Protein AF-A0AAE4SD15-F1 (afdb_monomer_lite)

Foldseek 3Di:
DFWLADADPDHDDDVVQLDWRTWTDDDPDIDTDAQLVVLVCCLQPPDLVAAAAAEAEDQAPLQDDPQPVVQCPCVLVVSNVCSPPRDVVQSCDFRDDDPVGRDGPGGRRHSVNSVCVNRVRNHVDYHYNHPCPDDPPPVVPPDD

Radius of gyration: 15.42 Å; chains: 1; bounding box: 34×35×40 Å

Sequence (144 aa):
MGWIKNPPNRLEDDRPNTKLNLLFNRGNIYVMDNHLAAAYVWLQKLDASKDYNYFHIDQHYDLGGPFPKDLLGNYPKLISDNQKMDLDSFIDLKFEGNPLHRCQLFQWDNYISLVYQVFPQWFKRRIFSCHGYRDRHLASYAYP

Organism: NCBI:txid3028297

Secondary structure (DSSP, 8-state):
-EEEEPPPSSPPP-TTS-----EEEETTEEEESSTHHHHHHHHHHS-TTS---EEEEESS--------GGGGTTHHHHHHHTTT--HHHHHT-B-SS-GGG--BSS-TTTHHHHHHHH-GGGGSSEEEEE---S-TTTTTTS--

Structure (mmCIF, N/CA/C/O backbone):
data_AF-A0AAE4SD15-F1
#
_entry.id   AF-A0AAE4SD15-F1
#
loop_
_atom_site.group_PDB
_atom_site.id
_atom_site.type_symbol
_atom_site.label_atom_id
_atom_site.label_alt_id
_atom_site.label_comp_id
_atom_site.label_asym_id
_atom_site.label_entity_id
_atom_site.label_seq_id
_atom_site.pdbx_PDB_ins_code
_atom_site.Cartn_x
_atom_site.Cartn_y
_atom_site.Cartn_z
_atom_site.occupancy
_atom_site.B_iso_or_equiv
_atom_site.auth_seq_id
_atom_site.auth_comp_id
_atom_site.auth_asym_id
_atom_site.auth_atom_id
_atom_site.pdbx_PDB_model_num
ATOM 1 N N . MET A 1 1 ? -12.240 -14.373 -9.496 1.00 80.06 1 MET A N 1
ATOM 2 C CA . MET A 1 1 ? -10.935 -14.993 -9.179 1.00 80.06 1 MET A CA 1
ATOM 3 C C . MET A 1 1 ? -10.106 -14.920 -10.436 1.00 80.06 1 MET A C 1
ATOM 5 O O . MET A 1 1 ? -10.648 -15.236 -11.489 1.00 80.06 1 MET A O 1
ATOM 9 N N . GLY A 1 2 ? -8.861 -14.470 -10.348 1.00 93.25 2 GLY A N 1
ATOM 10 C CA . GLY A 1 2 ? -8.023 -14.350 -11.532 1.00 93.25 2 GLY A CA 1
ATOM 11 C C . GLY A 1 2 ? -6.799 -13.477 -11.320 1.00 93.25 2 GLY A C 1
ATOM 12 O O . GLY A 1 2 ? -6.584 -12.913 -10.244 1.00 93.25 2 GLY A O 1
ATOM 13 N N . TRP A 1 3 ? -6.010 -13.388 -12.381 1.00 95.50 3 TRP A N 1
ATOM 14 C CA . TRP A 1 3 ? -4.864 -12.502 -12.466 1.00 95.50 3 TRP A CA 1
ATOM 15 C C . TRP A 1 3 ? -5.328 -11.050 -12.545 1.00 95.50 3 TRP A C 1
ATOM 17 O O . TRP A 1 3 ? -6.134 -10.697 -13.403 1.00 95.50 3 TRP A O 1
ATOM 27 N N . ILE A 1 4 ? -4.811 -10.227 -11.638 1.00 95.25 4 ILE A N 1
ATOM 28 C CA . ILE A 1 4 ? -4.829 -8.767 -11.758 1.00 95.25 4 ILE A CA 1
ATOM 29 C C . ILE A 1 4 ? -3.626 -8.344 -12.610 1.00 95.25 4 ILE A C 1
ATOM 31 O O . ILE A 1 4 ? -3.772 -7.533 -13.516 1.00 95.25 4 ILE A O 1
ATOM 35 N N . LYS A 1 5 ? -2.465 -8.973 -12.381 1.00 95.25 5 LYS A N 1
ATOM 36 C CA . LYS A 1 5 ? -1.299 -8.926 -13.265 1.00 95.25 5 LYS A CA 1
ATOM 37 C C . LYS A 1 5 ? -0.833 -10.343 -13.559 1.00 95.25 5 LYS A C 1
ATOM 39 O O . LYS A 1 5 ? -0.497 -11.086 -12.636 1.00 95.25 5 LYS A O 1
ATOM 44 N N . ASN A 1 6 ? -0.875 -10.720 -14.835 1.00 94.94 6 ASN A N 1
ATOM 45 C CA . ASN A 1 6 ? -0.407 -12.029 -15.282 1.00 94.94 6 ASN A CA 1
ATOM 46 C C . ASN A 1 6 ? 1.118 -12.098 -15.154 1.00 94.94 6 ASN A C 1
ATOM 48 O O . ASN A 1 6 ? 1.782 -11.122 -15.509 1.00 94.94 6 ASN A O 1
ATOM 52 N N . PRO A 1 7 ? 1.674 -13.232 -14.698 1.00 93.00 7 PRO A N 1
ATOM 53 C CA . PRO A 1 7 ? 3.111 -13.395 -14.643 1.00 93.00 7 PRO A CA 1
ATOM 54 C C . PRO A 1 7 ? 3.685 -13.383 -16.069 1.00 93.00 7 PRO A C 1
ATOM 56 O O . PRO A 1 7 ? 3.074 -13.949 -16.983 1.00 93.00 7 PRO A O 1
ATOM 59 N N . PRO A 1 8 ? 4.861 -12.776 -16.281 1.00 89.75 8 PRO A N 1
ATOM 60 C CA . PRO A 1 8 ? 5.580 -12.908 -17.540 1.00 89.75 8 PRO A CA 1
ATOM 61 C C . PRO A 1 8 ? 6.048 -14.358 -17.751 1.00 89.75 8 PRO A C 1
ATOM 63 O O . PRO A 1 8 ? 6.151 -15.142 -16.807 1.00 89.75 8 PRO A O 1
ATOM 66 N N . ASN A 1 9 ? 6.419 -14.705 -18.989 1.00 88.06 9 ASN A N 1
ATOM 67 C CA . ASN A 1 9 ? 6.992 -16.024 -19.317 1.00 88.06 9 ASN A CA 1
ATOM 68 C C . ASN A 1 9 ? 8.268 -16.344 -18.514 1.00 88.06 9 ASN A C 1
ATOM 70 O O . ASN A 1 9 ? 8.629 -17.506 -18.337 1.00 88.06 9 ASN A O 1
ATOM 74 N N . ARG A 1 10 ? 8.962 -15.306 -18.043 1.00 85.62 10 ARG A N 1
ATOM 75 C CA . ARG A 1 10 ? 10.097 -15.380 -17.129 1.00 85.62 10 ARG A CA 1
ATOM 76 C C . ARG A 1 10 ? 10.003 -14.195 -16.181 1.00 85.62 10 ARG A C 1
ATOM 78 O O . ARG A 1 10 ? 9.878 -13.073 -16.661 1.00 85.62 10 ARG A O 1
ATOM 85 N N . LEU A 1 11 ? 10.083 -14.451 -14.874 1.00 82.50 11 LEU A N 1
ATOM 86 C CA . LEU A 1 11 ? 10.139 -13.386 -13.873 1.00 82.50 11 LEU A CA 1
ATOM 87 C C . LEU A 1 11 ? 11.322 -12.475 -14.180 1.00 82.50 11 LEU A C 1
ATOM 89 O O . LEU A 1 11 ? 12.446 -12.943 -14.393 1.00 82.50 11 LEU A O 1
ATOM 93 N N . GLU A 1 12 ? 11.036 -11.186 -14.266 1.00 77.94 12 GLU A N 1
ATOM 94 C CA . GLU A 1 12 ? 12.038 -10.190 -14.582 1.00 77.94 12 GLU A CA 1
ATOM 95 C C . GLU A 1 12 ? 12.787 -9.826 -13.294 1.00 77.94 12 GLU A C 1
ATOM 97 O O . GLU A 1 12 ? 12.178 -9.704 -12.231 1.00 77.94 12 GLU A O 1
ATOM 102 N N . ASP A 1 13 ? 14.114 -9.699 -13.391 1.00 70.56 13 ASP A N 1
ATOM 103 C CA . ASP A 1 13 ? 14.969 -9.321 -12.262 1.00 70.56 13 ASP A CA 1
ATOM 104 C C . ASP A 1 13 ? 14.616 -7.898 -11.811 1.00 70.56 13 ASP A C 1
ATOM 106 O O . ASP A 1 13 ? 14.586 -6.966 -12.620 1.00 70.56 13 ASP A O 1
ATOM 110 N N . ASP A 1 14 ? 14.323 -7.750 -10.524 1.00 63.66 14 ASP A N 1
ATOM 111 C CA . ASP A 1 14 ? 13.862 -6.514 -9.907 1.00 63.66 14 ASP A CA 1
ATOM 112 C C . ASP A 1 14 ? 15.016 -5.790 -9.206 1.00 63.66 14 ASP A C 1
ATOM 114 O O . ASP A 1 14 ? 14.985 -5.519 -8.015 1.00 63.66 14 ASP A O 1
ATOM 118 N N . ARG A 1 15 ? 16.082 -5.460 -9.934 1.00 55.75 15 ARG A N 1
ATOM 119 C CA . ARG A 1 15 ? 17.053 -4.461 -9.461 1.00 55.75 15 ARG A CA 1
ATOM 120 C C . ARG A 1 15 ? 16.591 -3.112 -10.010 1.00 55.75 15 ARG A C 1
ATOM 122 O O . ARG A 1 15 ? 16.992 -2.774 -11.126 1.00 55.75 15 ARG A O 1
ATOM 129 N N . PRO A 1 16 ? 15.661 -2.410 -9.322 1.00 58.69 16 PRO A N 1
ATOM 130 C CA . PRO A 1 16 ? 15.872 -1.820 -7.988 1.00 58.69 16 PRO A CA 1
ATOM 131 C C . PRO A 1 16 ? 14.741 -2.028 -6.934 1.00 58.69 16 PRO A C 1
ATOM 133 O O . PRO A 1 16 ? 14.469 -1.124 -6.148 1.00 58.69 16 PRO A O 1
ATOM 136 N N . ASN A 1 17 ? 14.121 -3.206 -6.864 1.00 69.06 17 ASN A N 1
ATOM 137 C CA . ASN A 1 17 ? 13.046 -3.614 -5.940 1.00 69.06 17 ASN A CA 1
ATOM 138 C C . ASN A 1 17 ? 11.705 -2.855 -6.115 1.00 69.06 17 ASN A C 1
ATOM 140 O O . ASN A 1 17 ? 10.918 -2.699 -5.174 1.00 69.06 17 ASN A O 1
ATOM 144 N N . THR A 1 18 ? 11.451 -2.352 -7.320 1.00 71.81 18 THR A N 1
ATOM 145 C CA . THR A 1 18 ? 10.297 -1.517 -7.696 1.00 71.81 18 THR A CA 1
ATOM 146 C C . THR A 1 18 ? 9.318 -2.225 -8.632 1.00 71.81 18 THR A C 1
ATOM 148 O O . THR A 1 18 ? 8.260 -1.688 -8.983 1.00 71.81 18 THR A O 1
ATOM 151 N N . LYS A 1 19 ? 9.668 -3.429 -9.084 1.00 85.69 19 LYS A N 1
ATOM 152 C CA . LYS A 1 19 ? 8.948 -4.154 -10.121 1.00 85.69 19 LYS A CA 1
ATOM 153 C C . LYS A 1 19 ? 7.980 -5.158 -9.515 1.00 85.69 19 LYS A C 1
ATOM 155 O O . LYS A 1 19 ? 8.330 -5.977 -8.677 1.00 85.69 19 LYS A O 1
ATOM 160 N N . LEU A 1 20 ? 6.750 -5.134 -10.014 1.00 91.38 20 LEU A N 1
ATOM 161 C CA . LEU A 1 20 ? 5.737 -6.142 -9.720 1.00 91.38 20 LEU A CA 1
ATOM 162 C C . LEU A 1 20 ? 5.546 -7.024 -10.954 1.00 91.38 20 LEU A C 1
ATOM 164 O O . LEU A 1 20 ? 5.063 -6.525 -11.978 1.00 91.38 20 LEU A O 1
ATOM 168 N N . ASN A 1 21 ? 5.903 -8.307 -10.881 1.00 92.75 21 ASN A N 1
ATOM 169 C CA . ASN A 1 21 ? 5.712 -9.238 -11.993 1.00 92.75 21 ASN A CA 1
ATOM 170 C C . ASN A 1 21 ? 4.321 -9.871 -11.978 1.00 92.75 21 ASN A C 1
ATOM 172 O O . ASN A 1 21 ? 3.783 -10.158 -13.045 1.00 92.75 21 ASN A O 1
ATOM 176 N N . LEU A 1 22 ? 3.730 -10.099 -10.803 1.00 94.56 22 LEU A N 1
ATOM 177 C CA . LEU A 1 22 ? 2.4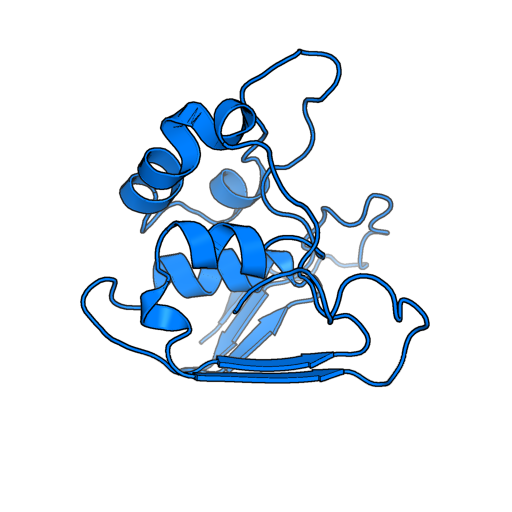50 -10.790 -10.691 1.00 94.56 22 LEU A CA 1
ATOM 178 C C . LEU A 1 22 ? 1.585 -10.260 -9.551 1.00 94.56 22 LEU A C 1
ATOM 180 O O . LEU A 1 22 ? 2.051 -9.867 -8.486 1.00 94.56 22 LEU A O 1
ATOM 184 N N . LEU A 1 23 ? 0.277 -10.323 -9.772 1.00 96.50 23 LEU A N 1
ATOM 185 C CA . LEU A 1 23 ? -0.715 -10.085 -8.736 1.00 96.50 23 LEU A CA 1
ATOM 186 C C . LEU A 1 23 ? -1.937 -10.945 -9.027 1.00 96.50 23 LEU A C 1
ATOM 188 O O . LEU A 1 23 ? -2.587 -10.804 -10.064 1.00 96.50 23 LEU A O 1
ATOM 192 N N . PHE A 1 24 ? -2.260 -11.832 -8.098 1.00 97.00 24 PHE A N 1
ATOM 193 C CA . PHE A 1 24 ? -3.373 -12.761 -8.200 1.00 97.00 24 PHE A CA 1
ATOM 194 C C . PHE A 1 24 ? -4.346 -12.567 -7.043 1.00 97.00 24 PHE A C 1
ATOM 196 O O . PHE A 1 24 ? -3.934 -12.337 -5.907 1.00 97.00 24 PHE A O 1
ATOM 203 N N . ASN A 1 25 ? -5.642 -12.712 -7.321 1.00 97.38 25 ASN A N 1
ATOM 204 C CA . ASN A 1 25 ? -6.693 -12.636 -6.311 1.00 97.38 25 ASN A CA 1
ATOM 205 C C . ASN A 1 25 ? -7.599 -13.877 -6.337 1.00 97.38 25 ASN A C 1
ATOM 207 O O . ASN A 1 25 ? -8.208 -14.218 -7.364 1.00 97.38 25 ASN A O 1
ATOM 211 N N . ARG A 1 26 ? -7.790 -14.462 -5.145 1.00 96.50 26 ARG A N 1
ATOM 212 C CA . ARG A 1 26 ? -8.888 -15.380 -4.826 1.00 96.50 26 ARG A CA 1
ATOM 213 C C . ARG A 1 26 ? -9.588 -14.975 -3.524 1.00 96.50 26 ARG A C 1
ATOM 215 O O . ARG A 1 26 ? -9.181 -15.370 -2.436 1.00 96.50 26 ARG A O 1
ATOM 222 N N . GLY A 1 27 ? -10.707 -14.265 -3.647 1.00 94.31 27 GLY A N 1
ATOM 223 C CA . GLY A 1 27 ? -11.526 -13.878 -2.497 1.00 94.31 27 GLY A CA 1
ATOM 224 C C . GLY A 1 27 ? -10.822 -12.807 -1.667 1.00 94.31 27 GLY A C 1
ATOM 225 O O . GLY A 1 27 ? -10.550 -11.720 -2.170 1.00 94.31 27 GLY A O 1
ATOM 226 N N . ASN A 1 28 ? -10.529 -13.116 -0.404 1.00 93.31 28 ASN A N 1
ATOM 227 C CA . ASN A 1 28 ? -9.745 -12.264 0.495 1.00 93.31 28 ASN A CA 1
ATOM 228 C C . ASN A 1 28 ? -8.244 -12.613 0.510 1.00 93.31 28 ASN A C 1
ATOM 230 O O . ASN A 1 28 ? -7.505 -12.042 1.306 1.00 93.31 28 ASN A O 1
ATOM 234 N N . ILE A 1 29 ? -7.796 -13.538 -0.345 1.00 95.81 29 ILE A N 1
ATOM 235 C CA . ILE A 1 29 ? -6.397 -13.962 -0.444 1.00 95.81 29 ILE A CA 1
ATOM 236 C C . ILE A 1 29 ? -5.776 -13.364 -1.705 1.00 95.81 29 ILE A C 1
ATOM 238 O O . ILE A 1 29 ? -6.326 -13.491 -2.806 1.00 95.81 29 ILE A O 1
ATOM 242 N N . TYR A 1 30 ? -4.605 -12.755 -1.533 1.00 97.12 30 TYR A N 1
ATOM 243 C CA . TYR A 1 30 ? -3.799 -12.182 -2.603 1.00 97.12 30 TYR A CA 1
ATOM 244 C C . TYR A 1 30 ? -2.426 -12.844 -2.618 1.00 97.12 30 TYR A C 1
ATOM 246 O O . TYR A 1 30 ? -1.857 -13.114 -1.564 1.00 97.12 30 TYR A O 1
ATOM 254 N N . VAL A 1 31 ? -1.909 -13.104 -3.817 1.00 96.25 31 VAL A N 1
ATOM 255 C CA . VAL A 1 31 ? -0.544 -13.599 -4.033 1.00 96.25 31 VAL A CA 1
ATOM 256 C C . VAL A 1 31 ? 0.158 -12.604 -4.944 1.00 96.25 31 VAL A C 1
ATOM 258 O O . VAL A 1 31 ? -0.386 -12.233 -5.986 1.00 96.25 31 VAL A O 1
ATOM 261 N N . MET A 1 32 ? 1.333 -12.152 -4.528 1.00 94.94 32 MET A N 1
ATOM 262 C CA . MET A 1 32 ? 2.130 -11.118 -5.185 1.00 94.94 32 MET A CA 1
ATOM 263 C C . MET A 1 32 ? 3.612 -11.420 -4.975 1.00 94.94 32 MET A C 1
ATOM 265 O O . MET A 1 32 ? 3.962 -12.087 -4.003 1.00 94.94 32 MET A O 1
ATOM 269 N N . ASP A 1 33 ? 4.464 -10.959 -5.884 1.00 92.56 33 ASP A N 1
ATOM 270 C CA . ASP A 1 33 ? 5.917 -11.154 -5.819 1.00 92.56 33 ASP A CA 1
ATOM 271 C C . ASP A 1 33 ? 6.675 -9.958 -5.223 1.00 92.56 33 ASP A C 1
ATOM 273 O O . ASP A 1 33 ? 7.846 -10.096 -4.887 1.00 92.56 33 ASP A O 1
ATOM 277 N N . ASN A 1 34 ? 6.015 -8.809 -5.058 1.00 92.00 34 ASN A N 1
ATOM 278 C CA . ASN A 1 34 ? 6.593 -7.614 -4.444 1.00 92.00 34 ASN A CA 1
ATOM 279 C C . ASN A 1 34 ? 5.596 -6.984 -3.454 1.00 92.00 34 ASN A C 1
ATOM 281 O O . ASN A 1 34 ? 4.407 -6.838 -3.762 1.00 92.00 34 ASN A O 1
ATOM 285 N N . HIS A 1 35 ? 6.077 -6.610 -2.263 1.00 91.88 35 HIS A N 1
ATOM 286 C CA . HIS A 1 35 ? 5.245 -6.116 -1.161 1.00 91.88 35 HIS A CA 1
ATOM 287 C C . HIS A 1 35 ? 4.537 -4.795 -1.469 1.00 91.88 35 HIS A C 1
ATOM 289 O O . HIS A 1 35 ? 3.472 -4.542 -0.906 1.00 91.88 35 HIS A O 1
ATOM 295 N N . LEU A 1 36 ? 5.046 -3.984 -2.409 1.00 90.81 36 LEU A N 1
ATOM 296 C CA . LEU A 1 36 ? 4.392 -2.726 -2.797 1.00 90.81 36 LEU A CA 1
ATOM 297 C C . LEU A 1 36 ? 2.929 -2.938 -3.226 1.00 90.81 36 LEU A C 1
ATOM 299 O O . LEU A 1 36 ? 2.076 -2.072 -3.017 1.00 90.81 36 LEU A O 1
ATOM 303 N N . ALA A 1 37 ? 2.606 -4.113 -3.785 1.00 94.50 37 ALA A N 1
ATOM 304 C CA . ALA A 1 37 ? 1.251 -4.440 -4.215 1.00 94.50 37 ALA A CA 1
ATOM 305 C C . ALA A 1 37 ? 0.266 -4.595 -3.047 1.00 94.50 37 ALA A C 1
ATOM 307 O O . ALA A 1 37 ? -0.944 -4.488 -3.262 1.00 94.50 37 ALA A O 1
ATOM 308 N N . ALA A 1 38 ? 0.742 -4.790 -1.815 1.00 95.25 38 ALA A N 1
ATOM 309 C CA . ALA A 1 38 ? -0.117 -4.820 -0.640 1.00 95.25 38 ALA A CA 1
ATOM 310 C C . ALA A 1 38 ? -0.807 -3.465 -0.434 1.00 95.25 38 ALA A C 1
ATOM 312 O O . ALA A 1 38 ? -2.026 -3.429 -0.268 1.00 95.25 38 ALA A O 1
ATOM 313 N N . ALA A 1 39 ? -0.069 -2.353 -0.556 1.00 93.06 39 ALA A N 1
ATOM 314 C CA . ALA A 1 39 ? -0.654 -1.015 -0.472 1.00 93.06 39 ALA A CA 1
ATOM 315 C C . ALA A 1 39 ? -1.702 -0.778 -1.563 1.00 93.06 39 ALA A C 1
ATOM 317 O O . ALA A 1 39 ? -2.797 -0.310 -1.251 1.00 93.06 39 ALA A O 1
ATOM 318 N N . TYR A 1 40 ? -1.423 -1.180 -2.809 1.00 94.12 40 TYR A N 1
ATOM 319 C CA . TYR A 1 40 ? -2.421 -1.139 -3.880 1.00 94.12 40 TYR A CA 1
ATOM 320 C C . TYR A 1 40 ? -3.695 -1.878 -3.463 1.00 94.12 40 TYR A C 1
ATOM 322 O O . TYR A 1 40 ? -4.778 -1.299 -3.443 1.00 94.12 40 TYR A O 1
ATOM 330 N N . VAL A 1 41 ? -3.576 -3.144 -3.057 1.00 94.88 41 VAL A N 1
ATOM 331 C CA . VAL A 1 41 ? -4.726 -3.968 -2.665 1.00 94.88 41 VAL A CA 1
ATOM 332 C C . VAL A 1 41 ? -5.514 -3.331 -1.520 1.00 94.88 41 VAL A C 1
ATOM 334 O O . VAL A 1 41 ? -6.745 -3.323 -1.569 1.00 94.88 41 VAL A O 1
ATOM 337 N N . TRP A 1 42 ? -4.840 -2.772 -0.515 1.00 94.56 42 TRP A N 1
ATOM 338 C CA . TRP A 1 42 ? -5.502 -2.121 0.612 1.00 94.56 42 TRP A CA 1
ATOM 339 C C . TRP A 1 42 ? -6.326 -0.917 0.168 1.00 94.56 42 TRP A C 1
ATOM 341 O O . TRP A 1 42 ? -7.513 -0.856 0.482 1.00 94.56 42 TRP A O 1
ATOM 351 N N . LEU A 1 43 ? -5.751 -0.029 -0.645 1.00 91.81 43 LEU A N 1
ATOM 352 C CA . LEU A 1 43 ? -6.449 1.146 -1.178 1.00 91.81 43 LEU A CA 1
ATOM 353 C C . LEU A 1 43 ? -7.667 0.780 -2.035 1.00 91.81 43 LEU A C 1
ATOM 355 O O . LEU A 1 43 ? -8.636 1.534 -2.091 1.00 91.81 43 LEU A O 1
ATOM 359 N N . GLN A 1 44 ? -7.639 -0.381 -2.692 1.00 90.56 44 GLN A N 1
ATOM 360 C CA . GLN A 1 44 ? -8.740 -0.856 -3.531 1.00 90.56 44 GLN A CA 1
ATOM 361 C C . GLN A 1 44 ? -9.858 -1.566 -2.756 1.00 90.56 44 GLN A C 1
ATOM 363 O O . GLN A 1 44 ? -10.959 -1.731 -3.290 1.00 90.56 44 GLN A O 1
ATOM 368 N N . LYS A 1 45 ? -9.576 -2.090 -1.556 1.00 91.56 45 LYS A N 1
ATOM 369 C CA . LYS A 1 45 ? -10.454 -3.069 -0.887 1.00 91.56 45 LYS A CA 1
ATOM 370 C C . LYS A 1 45 ? -10.867 -2.694 0.520 1.00 91.56 45 LYS A C 1
ATOM 372 O O . LYS A 1 45 ? -11.936 -3.127 0.948 1.00 91.56 45 LYS A O 1
ATOM 377 N N . LEU A 1 46 ? -10.035 -1.952 1.239 1.00 92.44 46 LEU A N 1
ATOM 378 C CA . LEU A 1 46 ? -10.335 -1.557 2.602 1.00 92.44 46 LEU A CA 1
ATOM 379 C C . LEU A 1 46 ? -11.200 -0.301 2.599 1.00 92.44 46 LEU A C 1
ATOM 381 O O . LEU A 1 46 ? -10.963 0.667 1.882 1.00 92.44 46 LEU A O 1
ATOM 385 N N . ASP A 1 47 ? -12.232 -0.341 3.426 1.00 90.75 47 ASP A N 1
ATOM 386 C CA . ASP A 1 47 ? -13.092 0.804 3.690 1.00 90.75 47 ASP A CA 1
ATOM 387 C C . ASP A 1 47 ? -12.352 1.819 4.575 1.00 90.75 47 ASP A C 1
ATOM 389 O O . ASP A 1 47 ? -11.949 1.493 5.695 1.00 90.75 47 ASP A O 1
ATOM 393 N N . ALA A 1 48 ? -12.190 3.052 4.090 1.00 89.06 48 ALA A N 1
ATOM 394 C CA . ALA A 1 48 ? -11.523 4.125 4.828 1.00 89.06 48 ALA A CA 1
ATOM 395 C C . ALA A 1 48 ? -12.233 4.504 6.140 1.00 89.06 48 ALA A C 1
ATOM 397 O O . ALA A 1 48 ? -11.593 5.041 7.036 1.00 89.06 48 ALA A O 1
ATOM 398 N N . SER A 1 49 ? -13.530 4.220 6.285 1.00 90.44 49 SER A N 1
ATOM 399 C CA . SER A 1 49 ? -14.297 4.524 7.502 1.00 90.44 49 SER A CA 1
ATOM 400 C C . SER A 1 49 ? -14.184 3.455 8.595 1.00 90.44 49 SER A C 1
ATOM 402 O O . SER A 1 49 ? -14.702 3.648 9.695 1.00 90.44 49 SER A O 1
ATOM 404 N N . LYS A 1 50 ? -13.531 2.321 8.306 1.00 94.88 50 LYS A N 1
ATOM 405 C CA . LYS A 1 50 ? -13.437 1.178 9.220 1.00 94.88 50 LYS A CA 1
ATOM 406 C C . LYS A 1 50 ? -12.068 1.057 9.872 1.00 94.88 50 LYS A C 1
ATOM 408 O O . LYS A 1 50 ? -11.041 1.395 9.288 1.00 94.88 50 LYS A O 1
ATOM 413 N N . ASP A 1 51 ? -12.089 0.456 11.055 1.00 96.19 51 ASP A N 1
ATOM 414 C CA . ASP A 1 51 ? -10.900 0.055 11.795 1.00 96.19 51 ASP A CA 1
ATOM 415 C C . ASP A 1 51 ? -10.477 -1.365 11.412 1.00 96.19 51 ASP A C 1
ATOM 417 O O . ASP A 1 51 ? -11.302 -2.285 11.384 1.00 96.19 51 ASP A O 1
ATOM 421 N N . TYR A 1 52 ? -9.174 -1.565 11.224 1.00 95.94 52 TYR A N 1
ATOM 422 C CA . TYR A 1 52 ? -8.585 -2.889 11.022 1.00 95.94 52 TYR A CA 1
ATOM 423 C C . TYR A 1 52 ? -7.410 -3.109 11.978 1.00 95.94 52 TYR A C 1
ATOM 425 O O . TYR A 1 52 ? -6.846 -2.173 12.549 1.00 95.94 52 TYR A O 1
ATOM 433 N N . ASN A 1 53 ? -7.062 -4.380 12.173 1.00 93.75 53 ASN A N 1
ATOM 434 C CA . ASN A 1 53 ? -5.818 -4.778 12.819 1.00 93.75 53 ASN A CA 1
ATOM 435 C C . ASN A 1 53 ? -4.855 -5.282 11.746 1.00 93.75 53 ASN A C 1
ATOM 437 O O . ASN A 1 53 ? -5.279 -5.860 10.746 1.00 93.75 53 ASN A O 1
ATOM 441 N N . TYR A 1 54 ? -3.567 -5.117 12.004 1.00 94.69 54 TYR A N 1
ATOM 442 C CA . TYR A 1 54 ? -2.496 -5.471 11.097 1.00 94.69 54 TYR A CA 1
ATOM 443 C C . TYR A 1 54 ? -1.554 -6.491 11.742 1.00 94.69 54 TYR A C 1
ATOM 445 O O . TYR A 1 54 ? -1.136 -6.338 12.893 1.00 94.69 54 TYR A O 1
ATOM 453 N N . PHE A 1 55 ? -1.236 -7.546 10.998 1.00 95.00 55 PHE A N 1
ATOM 454 C CA . PHE A 1 55 ? -0.302 -8.588 11.407 1.00 95.00 55 PHE A CA 1
ATOM 455 C C . PHE A 1 55 ? 0.686 -8.824 10.267 1.00 95.00 55 PHE A C 1
ATOM 457 O O . PHE A 1 55 ? 0.289 -9.300 9.205 1.00 95.00 55 PHE A O 1
ATOM 464 N N . HIS A 1 56 ? 1.949 -8.471 10.489 1.00 93.62 56 HIS A N 1
ATOM 465 C CA . HIS A 1 56 ? 3.028 -8.615 9.515 1.00 93.62 56 HIS A CA 1
ATOM 466 C C . HIS A 1 56 ? 3.889 -9.823 9.857 1.00 93.62 56 HIS A C 1
ATOM 468 O O . HIS A 1 56 ? 4.335 -9.955 10.998 1.00 93.62 56 HIS A O 1
ATOM 474 N N . ILE A 1 57 ? 4.134 -10.690 8.879 1.00 92.94 57 ILE A N 1
ATOM 475 C CA . ILE A 1 57 ? 5.092 -11.794 8.988 1.00 92.94 57 ILE A CA 1
ATOM 476 C C . ILE A 1 57 ? 6.044 -11.644 7.819 1.00 92.94 57 ILE A C 1
ATOM 478 O O . ILE A 1 57 ? 5.668 -11.918 6.684 1.00 92.94 57 ILE A O 1
ATOM 482 N N . ASP A 1 58 ? 7.263 -11.225 8.111 1.00 89.69 58 ASP A N 1
ATOM 483 C CA . ASP A 1 58 ? 8.307 -11.083 7.109 1.00 89.69 58 ASP A CA 1
ATOM 484 C C . ASP A 1 58 ? 9.677 -11.112 7.787 1.00 89.69 58 ASP A C 1
ATOM 486 O O . ASP A 1 58 ? 9.786 -11.022 9.006 1.00 89.69 58 ASP A O 1
ATOM 490 N N . GLN A 1 59 ? 10.751 -11.220 7.020 1.00 88.12 59 GLN A N 1
ATOM 491 C CA . GLN A 1 59 ? 12.091 -10.990 7.542 1.00 88.12 59 GLN A CA 1
ATOM 492 C C . GLN A 1 59 ? 12.333 -9.506 7.893 1.00 88.12 59 GLN A C 1
ATOM 494 O O . GLN A 1 59 ? 13.098 -9.218 8.818 1.00 88.12 59 GLN A O 1
ATOM 499 N N . HIS A 1 60 ? 11.679 -8.577 7.193 1.00 88.00 60 HIS A N 1
ATOM 500 C CA . HIS A 1 60 ? 11.833 -7.130 7.331 1.00 88.00 60 HIS A CA 1
ATOM 501 C C . HIS A 1 60 ? 10.597 -6.490 7.963 1.00 88.00 60 HIS A C 1
ATOM 503 O O . HIS A 1 60 ? 9.491 -7.018 7.916 1.00 88.00 60 HIS A O 1
ATOM 509 N N . TYR A 1 61 ? 10.776 -5.318 8.567 1.00 88.81 61 TYR A N 1
ATOM 510 C CA . TYR A 1 61 ? 9.644 -4.572 9.116 1.00 88.81 61 TYR A CA 1
ATOM 511 C C . TYR A 1 61 ? 8.809 -3.879 8.035 1.00 88.81 61 TYR A C 1
ATOM 513 O O . TYR A 1 61 ? 7.655 -3.571 8.302 1.00 88.81 61 TYR A O 1
ATOM 521 N N . ASP A 1 62 ? 9.393 -3.609 6.863 1.00 89.44 62 ASP A N 1
ATOM 522 C CA . ASP A 1 62 ? 8.806 -2.807 5.780 1.00 89.44 62 ASP A CA 1
ATOM 523 C C . ASP A 1 62 ? 8.284 -1.433 6.243 1.00 89.44 62 ASP A C 1
ATOM 525 O O . ASP A 1 62 ? 7.244 -0.930 5.809 1.00 89.44 62 ASP A O 1
ATOM 529 N N . LEU A 1 63 ? 9.039 -0.821 7.160 1.00 87.94 63 LEU A N 1
ATOM 530 C CA . LEU A 1 63 ? 8.777 0.504 7.726 1.00 87.94 63 LEU A CA 1
ATOM 531 C C . LEU A 1 63 ? 9.757 1.571 7.210 1.00 87.94 63 LEU A C 1
ATOM 533 O O . LEU A 1 63 ? 10.004 2.565 7.891 1.00 87.94 63 LEU A O 1
ATOM 537 N N . GLY A 1 64 ? 10.342 1.361 6.034 1.00 83.88 64 GLY A N 1
ATOM 538 C CA . GLY A 1 64 ? 11.279 2.260 5.372 1.00 83.88 64 GLY A CA 1
ATOM 539 C C . GLY A 1 64 ? 10.778 3.705 5.307 1.00 83.88 64 GLY A C 1
ATOM 540 O O . GLY A 1 64 ? 9.607 3.981 5.031 1.00 83.88 64 GLY A O 1
ATOM 541 N N . GLY A 1 65 ? 11.705 4.629 5.574 1.00 70.12 65 GLY A N 1
ATOM 542 C CA . GLY A 1 65 ? 11.461 6.067 5.662 1.00 70.12 65 GLY A CA 1
ATOM 543 C C . GLY A 1 65 ? 11.109 6.545 7.076 1.00 70.12 65 GLY A C 1
ATOM 544 O O . GLY A 1 65 ? 10.284 5.972 7.779 1.00 70.12 65 GLY A O 1
ATOM 545 N N . PRO A 1 66 ? 11.660 7.695 7.469 1.00 51.78 66 PRO A N 1
ATOM 546 C CA . PRO A 1 66 ? 10.785 8.813 7.770 1.00 51.78 66 PRO A CA 1
ATOM 547 C C . PRO A 1 66 ? 10.841 9.755 6.577 1.00 51.78 66 PRO A C 1
ATOM 549 O O . PRO A 1 66 ? 11.847 10.425 6.357 1.00 51.78 66 PRO A O 1
ATOM 552 N N . PHE A 1 67 ? 9.771 9.815 5.787 1.00 63.41 67 PHE A N 1
ATOM 553 C CA . PHE A 1 67 ? 9.649 10.900 4.820 1.00 63.41 67 PHE A CA 1
ATOM 554 C C . PHE A 1 67 ? 9.413 12.185 5.621 1.00 63.41 67 PHE A C 1
ATOM 556 O O . PHE A 1 67 ? 8.478 12.227 6.428 1.00 63.41 67 PHE A O 1
ATOM 563 N N . PRO A 1 68 ? 10.262 13.219 5.476 1.00 55.81 68 PRO A N 1
ATOM 564 C CA . PRO A 1 68 ? 9.991 14.517 6.075 1.00 55.81 68 PRO A CA 1
ATOM 565 C C . PRO A 1 68 ? 8.578 14.958 5.691 1.00 55.81 68 PRO A C 1
ATOM 567 O O . PRO A 1 68 ? 8.178 14.781 4.542 1.00 55.81 68 PRO A O 1
ATOM 570 N N . LYS A 1 69 ? 7.817 15.539 6.626 1.00 56.19 69 LYS A N 1
ATOM 571 C CA . LYS A 1 69 ? 6.456 16.045 6.351 1.00 56.19 69 LYS A CA 1
ATOM 572 C C . LYS A 1 69 ? 6.417 16.977 5.133 1.00 56.19 69 LYS A C 1
ATOM 574 O O . LYS A 1 69 ? 5.449 16.970 4.384 1.00 56.19 69 LYS A O 1
ATOM 579 N N . ASP A 1 70 ? 7.513 17.686 4.889 1.00 54.66 70 ASP A N 1
ATOM 580 C CA . ASP A 1 70 ? 7.687 18.605 3.762 1.00 54.66 70 ASP A CA 1
ATOM 581 C C . ASP A 1 70 ? 7.875 17.867 2.422 1.00 54.66 70 ASP A C 1
ATOM 583 O O . ASP A 1 70 ? 7.461 18.350 1.373 1.00 54.66 70 ASP A O 1
ATOM 587 N N . LEU A 1 71 ? 8.443 16.657 2.465 1.00 54.97 71 LEU A N 1
ATOM 588 C CA . LEU A 1 71 ? 8.525 15.706 1.351 1.00 54.97 71 LEU A CA 1
ATOM 589 C C . LEU A 1 71 ? 7.228 14.919 1.166 1.00 54.97 71 LEU A C 1
ATOM 591 O O . LEU A 1 71 ? 7.116 14.214 0.174 1.00 54.97 71 LEU A O 1
ATOM 595 N N . LEU A 1 72 ? 6.278 15.028 2.102 1.00 56.53 72 LEU A N 1
ATOM 596 C CA . LEU A 1 72 ? 4.972 14.371 2.065 1.00 56.53 72 LEU A CA 1
ATOM 597 C C . LEU A 1 72 ? 3.843 15.272 1.522 1.00 56.53 72 LEU A C 1
ATOM 599 O O . LEU A 1 72 ? 2.723 14.786 1.366 1.00 56.53 72 LEU A O 1
ATOM 603 N N . GLY A 1 73 ? 4.138 16.538 1.195 1.00 64.56 73 GLY A N 1
ATOM 604 C CA . GLY A 1 73 ? 3.271 17.508 0.505 1.00 64.56 73 GLY A CA 1
ATOM 605 C C . GLY A 1 73 ? 1.785 17.130 0.382 1.00 64.56 73 GLY A C 1
ATOM 606 O O . GLY A 1 73 ? 1.048 17.127 1.366 1.00 64.56 73 GLY A O 1
ATOM 607 N N . ASN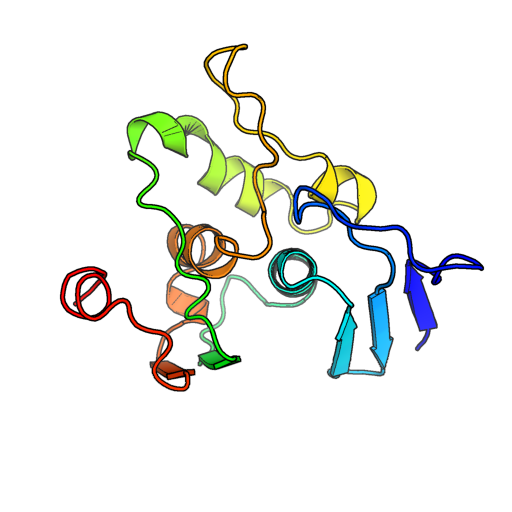 A 1 74 ? 1.351 16.805 -0.842 1.00 65.69 74 ASN A N 1
ATOM 608 C CA . ASN A 1 74 ? -0.026 16.416 -1.166 1.00 65.69 74 ASN A CA 1
ATOM 609 C C . ASN A 1 74 ? -0.266 14.891 -1.159 1.00 65.69 74 ASN A C 1
ATOM 611 O O . ASN A 1 74 ? -1.353 14.472 -1.554 1.00 65.69 74 ASN A O 1
ATOM 615 N N . TYR A 1 75 ? 0.678 14.031 -0.742 1.00 71.44 75 TYR A N 1
ATOM 616 C CA . TYR A 1 75 ? 0.498 12.573 -0.906 1.00 71.44 75 TYR A CA 1
ATOM 617 C C . TYR A 1 75 ? -0.652 11.979 -0.109 1.00 71.44 75 TYR A C 1
ATOM 619 O O . TYR A 1 75 ? -1.305 11.101 -0.658 1.00 71.44 75 TYR A O 1
ATOM 627 N N . PRO A 1 76 ? -0.972 12.419 1.123 1.00 69.44 76 PRO A N 1
ATOM 628 C CA . PRO A 1 76 ? -2.164 11.917 1.795 1.00 69.44 76 PRO A CA 1
ATOM 629 C C . PRO A 1 76 ? -3.426 12.157 0.968 1.00 69.44 76 PRO A C 1
ATOM 631 O O . PRO A 1 76 ? -4.245 11.253 0.833 1.00 69.44 76 PRO A O 1
ATOM 634 N N . LYS A 1 77 ? -3.517 13.333 0.331 1.00 70.69 77 LYS A N 1
ATOM 635 C CA . LYS A 1 77 ? -4.586 13.671 -0.609 1.00 70.69 77 LYS A CA 1
ATOM 636 C C . LYS A 1 77 ? -4.494 12.846 -1.897 1.00 70.69 77 LYS A C 1
ATOM 638 O O . LYS A 1 77 ? -5.501 12.339 -2.362 1.00 70.69 77 LYS A O 1
ATOM 643 N N . LEU A 1 78 ? -3.300 12.655 -2.457 1.00 69.00 78 LEU A N 1
ATOM 644 C CA . LEU A 1 78 ? -3.083 11.815 -3.638 1.00 69.00 78 LEU A CA 1
ATOM 645 C C . LEU A 1 78 ? -3.518 10.367 -3.373 1.00 69.00 78 LEU A C 1
ATOM 647 O O . LEU A 1 78 ? -4.214 9.775 -4.182 1.00 69.00 78 LEU A O 1
ATOM 651 N N . ILE A 1 79 ? -3.139 9.794 -2.236 1.00 73.38 79 ILE A N 1
ATOM 652 C CA . ILE A 1 79 ? -3.457 8.420 -1.847 1.00 73.38 79 ILE A CA 1
ATOM 653 C C . ILE A 1 79 ? -4.954 8.285 -1.532 1.00 73.38 79 ILE A C 1
ATOM 655 O O . ILE A 1 79 ? -5.564 7.293 -1.930 1.00 73.38 79 ILE A O 1
ATOM 659 N N . SER A 1 80 ? -5.566 9.273 -0.866 1.00 70.94 80 SER A N 1
ATOM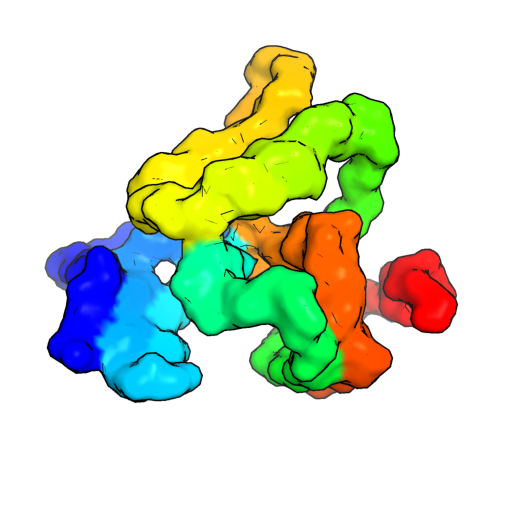 660 C CA . SER A 1 80 ? -7.009 9.263 -0.602 1.00 70.94 80 SER A CA 1
ATOM 661 C C . SER A 1 80 ? -7.842 9.429 -1.872 1.00 70.94 80 SER A C 1
ATOM 663 O O . SER A 1 80 ? -8.827 8.715 -2.049 1.00 70.94 80 SER A O 1
ATOM 665 N N . ASP A 1 81 ? -7.441 10.333 -2.769 1.00 69.12 81 ASP A N 1
ATOM 666 C CA . ASP A 1 81 ? -8.164 10.636 -4.009 1.00 69.12 81 ASP A CA 1
ATOM 667 C C . ASP A 1 81 ? -8.019 9.518 -5.049 1.00 69.12 81 ASP A C 1
ATOM 669 O O . ASP A 1 81 ? -8.882 9.360 -5.909 1.00 69.12 81 ASP A O 1
ATOM 673 N N . ASN A 1 82 ? -6.950 8.722 -4.954 1.00 61.41 82 ASN A N 1
ATOM 674 C CA . ASN A 1 82 ? -6.667 7.615 -5.866 1.00 61.41 82 ASN A CA 1
ATOM 675 C C . ASN A 1 82 ? -7.112 6.243 -5.335 1.00 61.41 82 ASN A C 1
ATOM 677 O O . ASN A 1 82 ? -6.692 5.206 -5.862 1.00 61.41 82 ASN A O 1
ATOM 681 N N . GLN A 1 83 ? -8.019 6.194 -4.351 1.00 67.56 83 GLN A N 1
ATOM 682 C CA . GLN A 1 83 ? -8.835 4.992 -4.176 1.00 67.56 83 GLN A CA 1
ATOM 683 C C . GLN A 1 83 ? -9.525 4.690 -5.515 1.00 67.56 83 GLN A C 1
ATOM 685 O O . GLN A 1 83 ? -10.243 5.538 -6.039 1.00 67.56 83 GLN A O 1
ATOM 690 N N . LYS A 1 84 ? -9.332 3.479 -6.058 1.00 73.94 84 LYS A N 1
ATOM 691 C CA . LYS A 1 84 ? -9.798 3.038 -7.396 1.00 73.94 84 LYS A CA 1
ATOM 692 C C . LYS A 1 84 ? -8.902 3.377 -8.594 1.00 73.94 84 LYS A C 1
ATOM 694 O O . LYS A 1 84 ? -9.327 3.172 -9.727 1.00 73.94 84 LYS A O 1
ATOM 699 N N . MET A 1 85 ? -7.660 3.805 -8.371 1.00 86.81 85 MET A N 1
ATOM 700 C CA . MET A 1 85 ? -6.635 3.849 -9.424 1.00 86.81 85 MET A CA 1
ATOM 701 C C . MET A 1 85 ? -6.318 2.438 -9.958 1.00 86.81 85 MET A C 1
ATOM 703 O O . MET A 1 85 ? -6.426 1.454 -9.219 1.00 86.81 85 MET A O 1
ATOM 707 N N . ASP A 1 86 ? -5.944 2.318 -11.233 1.00 90.69 86 ASP A N 1
ATOM 708 C CA . ASP A 1 86 ? -5.469 1.055 -11.805 1.00 90.69 86 ASP A CA 1
ATOM 709 C C . ASP A 1 86 ? -4.046 0.702 -11.325 1.00 90.69 86 ASP A C 1
ATOM 711 O O . ASP A 1 86 ? -3.338 1.517 -10.734 1.00 90.69 86 ASP A O 1
ATOM 715 N N . LEU A 1 87 ? -3.640 -0.553 -11.520 1.00 92.00 87 LEU A N 1
ATOM 716 C CA . LEU A 1 87 ? -2.378 -1.060 -10.983 1.00 92.00 87 LEU A CA 1
ATOM 717 C C . LEU A 1 87 ? -1.145 -0.382 -11.596 1.00 92.00 87 LEU A C 1
ATOM 719 O O . LEU A 1 87 ? -0.200 -0.096 -10.864 1.00 92.00 87 LEU A O 1
ATOM 723 N N . ASP A 1 88 ? -1.141 -0.133 -12.905 1.00 90.56 88 ASP A N 1
ATOM 724 C CA . ASP A 1 88 ? 0.030 0.423 -13.586 1.00 90.5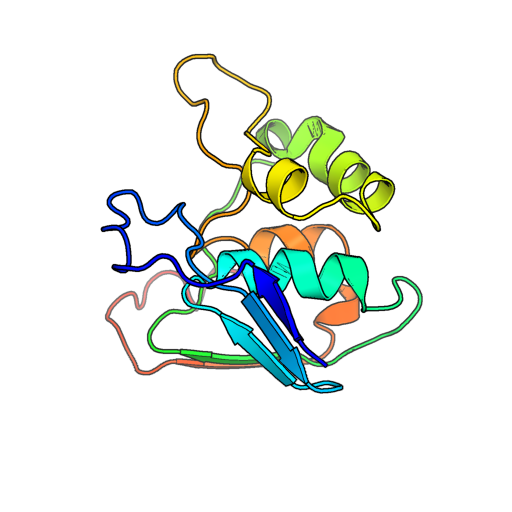6 88 ASP A CA 1
ATOM 725 C C . ASP A 1 88 ? 0.225 1.889 -13.179 1.00 90.56 88 ASP A C 1
ATOM 727 O O . ASP A 1 88 ? 1.323 2.274 -12.776 1.00 90.56 88 ASP A O 1
ATOM 731 N N . SER A 1 89 ? -0.863 2.665 -13.124 1.00 89.12 89 SER A N 1
ATOM 732 C CA . SER A 1 89 ? -0.845 4.031 -12.588 1.00 89.12 89 SER A CA 1
ATOM 733 C C . SER A 1 89 ? -0.343 4.089 -11.140 1.00 89.12 89 SER A C 1
ATOM 735 O O . SER A 1 89 ? 0.401 5.003 -10.788 1.00 89.12 89 SER A O 1
ATOM 737 N N . PHE A 1 90 ? -0.716 3.116 -10.298 1.00 89.69 90 PHE A N 1
ATOM 738 C CA . PHE A 1 90 ? -0.249 3.043 -8.910 1.00 89.69 90 PHE A CA 1
ATOM 739 C C . PHE A 1 90 ? 1.259 2.779 -8.821 1.00 89.69 90 PHE A C 1
ATOM 741 O O . PHE A 1 90 ? 1.958 3.433 -8.046 1.00 89.69 90 PHE A O 1
ATOM 748 N N . ILE A 1 91 ? 1.763 1.827 -9.610 1.00 88.88 91 ILE A N 1
ATOM 749 C CA . ILE A 1 91 ? 3.189 1.474 -9.650 1.00 88.88 91 ILE A CA 1
ATOM 750 C C . ILE A 1 91 ? 4.016 2.648 -10.185 1.00 88.88 91 ILE A C 1
ATOM 752 O O . ILE A 1 91 ? 5.131 2.862 -9.720 1.00 88.88 91 ILE A O 1
ATOM 756 N N . ASP A 1 92 ? 3.476 3.438 -11.109 1.00 87.06 92 ASP A N 1
ATOM 757 C CA . ASP A 1 92 ? 4.177 4.580 -11.699 1.00 87.06 92 ASP A CA 1
ATOM 758 C C . ASP A 1 92 ? 4.149 5.855 -10.840 1.00 87.06 92 ASP A C 1
ATOM 760 O O . ASP A 1 92 ? 4.780 6.854 -11.212 1.00 87.06 92 ASP A O 1
ATOM 764 N N . LEU A 1 93 ? 3.484 5.836 -9.676 1.00 84.50 93 LEU A N 1
ATOM 765 C CA . LEU A 1 93 ? 3.530 6.942 -8.719 1.00 84.50 93 LEU A CA 1
ATOM 766 C C . LEU A 1 93 ? 4.975 7.209 -8.288 1.00 84.50 93 LEU A C 1
ATOM 768 O O . LEU A 1 93 ? 5.722 6.305 -7.913 1.00 84.50 93 LEU A O 1
ATOM 772 N N . LYS A 1 94 ? 5.367 8.481 -8.306 1.00 81.62 94 LYS A N 1
ATOM 773 C CA . LYS A 1 94 ? 6.717 8.948 -7.965 1.00 81.62 94 LYS A CA 1
ATOM 774 C C . LYS A 1 94 ? 6.634 10.067 -6.951 1.00 81.62 94 LYS A C 1
ATOM 776 O O . LYS A 1 94 ? 5.618 10.755 -6.871 1.00 81.62 94 LYS A O 1
ATOM 781 N N . PHE A 1 95 ? 7.724 10.281 -6.222 1.00 74.75 95 PHE A N 1
ATOM 782 C CA . PHE A 1 95 ? 7.824 11.477 -5.405 1.00 74.75 95 PHE A CA 1
ATOM 783 C C . PHE A 1 95 ? 7.823 12.743 -6.300 1.00 74.75 95 PHE A C 1
ATOM 785 O O . PHE A 1 95 ? 8.717 12.945 -7.123 1.00 74.75 95 PHE A O 1
ATOM 792 N N . GLU A 1 96 ? 6.808 13.594 -6.150 1.00 67.25 96 GLU A N 1
ATOM 793 C CA . GLU A 1 96 ? 6.807 15.013 -6.496 1.00 67.25 96 GLU A CA 1
ATOM 794 C C . GLU A 1 96 ? 7.888 15.744 -5.676 1.00 67.25 96 GLU A C 1
ATOM 796 O O . GLU A 1 96 ? 7.826 15.825 -4.448 1.00 67.25 96 GLU A O 1
ATOM 801 N N . GLY A 1 97 ? 8.923 16.250 -6.352 1.00 62.62 97 GLY A N 1
ATOM 802 C CA . GLY A 1 97 ? 10.065 16.899 -5.708 1.00 62.62 97 GLY A CA 1
ATOM 803 C C . GLY A 1 97 ? 11.277 17.028 -6.630 1.00 62.62 97 GLY A C 1
ATOM 804 O O . GLY A 1 97 ? 11.148 16.965 -7.855 1.00 62.62 97 GLY A O 1
ATOM 805 N N . ASN A 1 98 ? 12.461 17.237 -6.037 1.00 49.31 98 ASN A N 1
ATOM 806 C CA . ASN A 1 98 ? 13.732 17.429 -6.747 1.00 49.31 98 ASN A CA 1
ATOM 807 C C . ASN A 1 98 ? 13.892 16.406 -7.901 1.00 49.31 98 ASN A C 1
ATOM 809 O O . ASN A 1 98 ? 13.856 15.203 -7.636 1.00 49.31 98 ASN A O 1
ATOM 813 N N . PRO A 1 99 ? 14.109 16.846 -9.159 1.00 52.69 99 PRO A N 1
ATOM 814 C CA . PRO A 1 99 ? 14.272 15.966 -10.321 1.00 52.69 99 PRO A CA 1
ATOM 815 C C . PRO A 1 99 ? 15.349 14.881 -10.168 1.00 52.69 99 PRO A C 1
ATOM 817 O O . PRO A 1 99 ? 15.268 13.858 -10.844 1.00 52.69 99 PRO A O 1
ATOM 820 N N . LEU A 1 100 ? 16.326 15.084 -9.276 1.00 49.72 100 LEU A N 1
ATOM 821 C CA . LEU A 1 100 ? 17.381 14.121 -8.946 1.00 49.72 100 LEU A CA 1
ATOM 822 C C . LEU A 1 100 ? 16.895 12.940 -8.081 1.00 49.72 100 LEU A C 1
ATOM 824 O O . LEU A 1 100 ? 17.603 11.946 -7.968 1.00 49.72 100 LEU A O 1
ATOM 828 N N . HIS A 1 101 ? 15.690 13.019 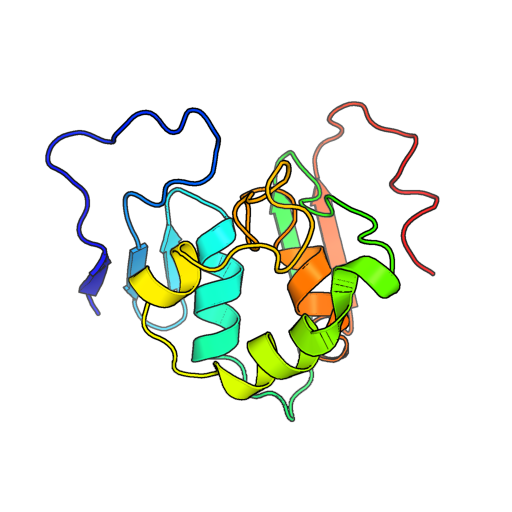-7.504 1.00 54.03 101 HIS A N 1
ATOM 829 C CA . HIS A 1 101 ? 15.100 12.010 -6.615 1.00 54.03 101 HIS A CA 1
ATOM 830 C C . HIS A 1 101 ? 13.716 11.542 -7.095 1.00 54.03 101 HIS A C 1
ATOM 832 O O . HIS A 1 101 ? 12.829 11.283 -6.286 1.00 54.03 101 HIS A O 1
ATOM 838 N N . ARG A 1 102 ? 13.511 11.418 -8.415 1.00 62.50 102 ARG A N 1
ATOM 839 C CA . ARG A 1 102 ? 12.305 10.790 -8.991 1.00 62.50 102 ARG A CA 1
ATOM 840 C C . ARG A 1 102 ? 12.316 9.270 -8.769 1.00 62.50 102 ARG A C 1
ATOM 842 O O . ARG A 1 102 ? 12.372 8.501 -9.727 1.00 62.50 102 ARG A O 1
ATOM 849 N N . CYS A 1 103 ? 12.308 8.836 -7.515 1.00 74.00 103 CYS A N 1
ATOM 850 C CA . CYS A 1 103 ? 12.099 7.442 -7.152 1.00 74.00 103 CYS A CA 1
ATOM 851 C C . CYS A 1 103 ? 10.601 7.126 -7.084 1.00 74.00 103 CYS A C 1
ATOM 853 O O . CYS A 1 103 ? 9.757 8.015 -6.921 1.00 74.00 103 CYS A O 1
ATOM 855 N N . GLN A 1 104 ? 10.285 5.844 -7.259 1.00 83.56 104 GLN A N 1
ATOM 856 C CA . GLN A 1 104 ? 8.937 5.325 -7.076 1.00 83.56 104 GLN A CA 1
ATOM 857 C C . GLN A 1 104 ? 8.453 5.632 -5.653 1.00 83.56 104 GLN A C 1
ATOM 859 O O . GLN A 1 104 ? 9.220 5.510 -4.693 1.00 83.56 104 GLN A O 1
ATOM 864 N N . LEU A 1 105 ? 7.193 6.052 -5.538 1.00 84.12 105 LEU A N 1
ATOM 865 C CA . LEU A 1 105 ? 6.568 6.423 -4.274 1.00 84.12 105 LEU A CA 1
ATOM 866 C C . LEU A 1 105 ? 6.451 5.200 -3.362 1.00 84.12 105 LEU A C 1
ATOM 868 O O . LEU A 1 105 ? 7.049 5.170 -2.289 1.00 84.12 105 LEU A O 1
ATOM 872 N N . PHE A 1 106 ? 5.724 4.181 -3.823 1.00 87.06 106 PHE A N 1
ATOM 873 C CA . PHE A 1 106 ? 5.589 2.905 -3.128 1.00 87.06 106 PHE A CA 1
ATOM 874 C C . PHE A 1 106 ? 6.698 1.955 -3.551 1.00 87.06 106 PHE A C 1
ATOM 876 O O . PHE A 1 106 ? 6.853 1.670 -4.732 1.00 87.06 106 PHE A O 1
ATOM 883 N N . GLN A 1 107 ? 7.438 1.451 -2.577 1.00 87.56 107 GLN A N 1
ATOM 884 C CA . GLN A 1 107 ? 8.507 0.477 -2.745 1.00 87.56 107 GLN A CA 1
ATOM 885 C C . GLN A 1 107 ? 8.255 -0.713 -1.817 1.00 87.56 107 GLN A C 1
ATOM 887 O O . GLN A 1 107 ? 7.399 -0.665 -0.927 1.00 87.56 107 GLN A O 1
ATOM 892 N N . TRP A 1 108 ? 9.011 -1.786 -2.035 1.00 87.81 108 TRP A N 1
ATOM 893 C CA . TRP A 1 108 ? 8.968 -3.013 -1.239 1.00 87.81 108 TRP A CA 1
ATOM 894 C C . TRP A 1 108 ? 9.101 -2.779 0.277 1.00 87.81 108 TRP A C 1
ATOM 896 O O . TRP A 1 108 ? 8.496 -3.514 1.048 1.00 87.81 108 TRP A O 1
ATOM 906 N N . ASP A 1 109 ? 9.840 -1.752 0.709 1.00 87.94 109 ASP A N 1
ATOM 907 C CA . ASP A 1 109 ? 10.183 -1.522 2.113 1.00 87.94 109 ASP A CA 1
ATOM 908 C C . ASP A 1 109 ? 9.404 -0.388 2.788 1.00 87.94 109 ASP A C 1
ATOM 910 O O . ASP A 1 109 ? 9.559 -0.226 3.990 1.00 87.94 109 ASP A O 1
ATOM 914 N N . ASN A 1 110 ? 8.607 0.417 2.075 1.00 87.31 110 ASN A N 1
ATOM 915 C CA . ASN A 1 110 ? 8.042 1.665 2.624 1.00 87.31 110 ASN A CA 1
ATOM 916 C C . ASN A 1 110 ? 6.502 1.734 2.627 1.00 87.31 110 ASN A C 1
ATOM 918 O O . ASN A 1 110 ? 5.906 2.679 3.158 1.00 87.31 110 ASN A O 1
ATOM 922 N N . TYR A 1 111 ? 5.845 0.745 2.021 1.00 90.56 111 TYR A N 1
ATOM 923 C CA . TYR A 1 111 ? 4.413 0.777 1.737 1.00 90.56 111 TYR A CA 1
ATOM 924 C C . TYR A 1 111 ? 3.552 0.831 3.008 1.00 90.56 111 TYR A C 1
ATOM 926 O O . TYR A 1 111 ? 2.530 1.521 3.021 1.00 90.56 111 TYR A O 1
ATOM 934 N N . ILE A 1 112 ? 3.974 0.170 4.095 1.00 92.31 112 ILE A N 1
ATOM 935 C CA . ILE A 1 112 ? 3.266 0.202 5.384 1.00 92.31 112 ILE A CA 1
ATOM 936 C C . ILE A 1 112 ? 3.294 1.618 5.954 1.00 92.31 112 ILE A C 1
ATOM 938 O O . ILE A 1 112 ? 2.243 2.168 6.285 1.00 92.31 112 ILE A O 1
ATOM 942 N N . SER A 1 113 ? 4.485 2.222 6.036 1.00 88.31 113 SER A N 1
ATOM 943 C CA . SER A 1 113 ? 4.675 3.574 6.567 1.00 88.31 113 SER A CA 1
ATOM 944 C C . SER A 1 113 ? 3.841 4.603 5.803 1.00 88.31 113 SER A C 1
ATOM 946 O O . SER A 1 113 ? 3.206 5.455 6.423 1.00 88.31 113 SER A O 1
ATOM 948 N N . LEU A 1 114 ? 3.795 4.509 4.470 1.00 86.25 114 LEU A N 1
ATOM 949 C CA . LEU A 1 114 ? 3.008 5.420 3.637 1.00 86.25 114 LEU A CA 1
ATOM 950 C C . LEU A 1 114 ? 1.501 5.263 3.860 1.00 86.25 114 LEU A C 1
ATOM 952 O O . LEU A 1 114 ? 0.811 6.258 4.074 1.00 86.25 114 LEU A O 1
ATOM 956 N N . VAL A 1 115 ? 0.976 4.033 3.860 1.00 89.75 115 VAL A N 1
ATOM 957 C CA . VAL A 1 115 ? -0.466 3.814 4.070 1.00 89.75 115 VAL A CA 1
ATOM 958 C C . VAL A 1 115 ? -0.878 4.193 5.494 1.00 89.75 115 VAL A C 1
ATOM 960 O O . VAL A 1 115 ? -1.931 4.804 5.676 1.00 89.75 115 VAL A O 1
ATOM 963 N N . TYR A 1 116 ? -0.041 3.912 6.497 1.00 89.50 116 TYR A N 1
ATOM 964 C CA . TYR A 1 116 ? -0.299 4.276 7.893 1.00 89.50 116 TYR A CA 1
ATOM 965 C C . TYR A 1 116 ? -0.477 5.785 8.096 1.00 89.50 116 TYR A C 1
ATOM 967 O O . TYR A 1 116 ? -1.312 6.203 8.893 1.00 89.50 116 TYR A O 1
ATOM 975 N N . GLN A 1 117 ? 0.271 6.616 7.366 1.00 84.44 117 GLN A N 1
ATOM 976 C CA . GLN A 1 117 ? 0.144 8.071 7.479 1.00 84.44 117 GLN A CA 1
ATOM 977 C C . GLN A 1 117 ? -1.204 8.606 6.983 1.00 84.44 117 GLN A C 1
ATOM 979 O O . GLN A 1 117 ? -1.631 9.671 7.427 1.00 84.44 117 GLN A O 1
ATOM 984 N N . VAL A 1 118 ? -1.867 7.885 6.076 1.00 85.75 118 VAL A N 1
ATOM 985 C CA . VAL A 1 118 ? -3.152 8.292 5.486 1.00 85.75 118 VAL A CA 1
ATOM 986 C C . VAL A 1 118 ? -4.325 7.632 6.203 1.00 85.75 118 VAL A C 1
ATOM 988 O O . VAL A 1 118 ? -5.332 8.283 6.473 1.00 85.75 118 VAL A O 1
ATOM 991 N N . PHE A 1 119 ? -4.181 6.354 6.550 1.00 89.62 119 PHE A N 1
ATOM 992 C CA . PHE A 1 119 ? -5.218 5.548 7.189 1.00 89.62 119 PHE A CA 1
ATOM 993 C C . PHE A 1 119 ? -4.700 4.895 8.481 1.00 89.62 119 PHE A C 1
ATOM 995 O O . PHE A 1 119 ? -4.636 3.664 8.570 1.00 89.62 119 PHE A O 1
ATOM 1002 N N . PRO A 1 120 ? -4.330 5.673 9.517 1.00 90.50 120 PRO A N 1
ATOM 1003 C CA . PRO A 1 120 ? -3.799 5.115 10.764 1.00 90.50 120 PRO A CA 1
ATOM 1004 C C . PRO A 1 120 ? -4.777 4.142 11.447 1.00 90.50 120 PRO A C 1
ATOM 1006 O O . PRO A 1 120 ? -4.356 3.185 12.097 1.00 90.50 120 PRO A O 1
ATOM 1009 N N . GLN A 1 121 ? -6.084 4.332 11.252 1.00 92.00 121 GLN A N 1
ATOM 1010 C CA . GLN A 1 121 ? -7.152 3.466 11.757 1.00 92.00 121 GLN A CA 1
ATOM 1011 C C . GLN A 1 121 ? -7.125 2.040 11.182 1.00 92.00 121 GLN A C 1
ATOM 1013 O O . GLN A 1 121 ? -7.623 1.109 11.817 1.00 92.00 121 GLN A O 1
ATOM 1018 N N . TRP A 1 122 ? -6.500 1.824 10.019 1.00 94.31 122 TRP A N 1
ATOM 1019 C CA . TRP A 1 122 ? -6.297 0.478 9.467 1.00 94.31 122 TRP A CA 1
ATOM 1020 C C . TRP A 1 122 ? -5.245 -0.334 10.242 1.00 94.31 122 TRP A C 1
ATOM 1022 O O . TRP A 1 122 ? -5.147 -1.547 10.067 1.00 94.31 122 TRP A O 1
ATOM 1032 N N . PHE A 1 123 ? -4.493 0.312 11.138 1.00 93.50 123 PHE A N 1
ATOM 1033 C CA . PHE A 1 123 ? -3.408 -0.283 11.919 1.00 93.50 123 PHE A CA 1
ATOM 1034 C C . PHE A 1 123 ? -3.660 -0.169 13.432 1.00 93.50 123 PHE A C 1
ATOM 1036 O O . PHE A 1 123 ? -2.722 0.002 14.214 1.00 93.50 123 PHE A O 1
ATOM 1043 N N . LYS A 1 124 ? -4.926 -0.274 13.864 1.00 92.62 124 LYS A N 1
ATOM 1044 C CA . LYS A 1 124 ? -5.362 -0.060 15.259 1.00 92.62 124 LYS A CA 1
ATOM 1045 C C . LYS A 1 124 ? -4.589 -0.904 16.269 1.00 92.62 124 LYS A C 1
ATOM 1047 O O . LYS A 1 124 ? -4.166 -0.412 17.313 1.00 92.62 124 LYS A O 1
ATOM 1052 N N . ARG A 1 125 ? -4.419 -2.189 15.965 1.00 92.56 125 ARG A N 1
ATOM 1053 C CA . ARG A 1 125 ? -3.419 -3.054 16.595 1.00 92.56 125 ARG A CA 1
ATOM 1054 C C . ARG A 1 125 ? -2.486 -3.526 15.503 1.00 92.56 125 ARG A C 1
ATOM 1056 O O . ARG A 1 125 ? -2.958 -3.994 14.472 1.00 92.56 125 ARG A O 1
ATOM 1063 N N . ARG A 1 126 ? -1.187 -3.427 15.748 1.00 90.94 126 ARG A N 1
ATOM 1064 C CA . ARG A 1 126 ? -0.142 -3.819 14.808 1.00 90.94 126 ARG A CA 1
ATOM 1065 C C . ARG A 1 126 ? 0.802 -4.790 15.499 1.00 90.94 126 ARG A C 1
ATOM 1067 O O . ARG A 1 126 ? 1.319 -4.485 16.571 1.00 90.94 126 ARG A O 1
ATOM 1074 N N . ILE A 1 127 ? 0.978 -5.970 14.923 1.00 92.00 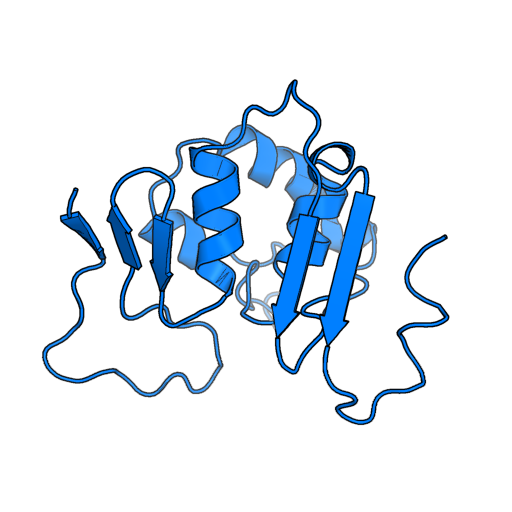127 ILE A N 1
ATOM 1075 C CA . ILE A 1 127 ? 1.911 -6.978 15.424 1.00 92.00 127 ILE A CA 1
ATOM 1076 C C . ILE A 1 127 ? 2.857 -7.328 14.287 1.00 92.00 127 ILE A C 1
ATOM 1078 O O . ILE A 1 127 ? 2.418 -7.617 13.178 1.00 92.00 127 ILE A O 1
ATOM 1082 N N . PHE A 1 128 ? 4.148 -7.310 14.588 1.00 91.62 128 PHE A N 1
ATOM 1083 C CA . PHE A 1 128 ? 5.208 -7.649 13.655 1.00 91.62 128 PHE A CA 1
ATOM 1084 C C . PHE A 1 128 ? 5.893 -8.915 14.156 1.00 91.62 128 PHE A C 1
ATOM 1086 O O . PHE A 1 128 ? 6.461 -8.937 15.247 1.00 91.62 128 PHE A O 1
ATOM 1093 N N . SER A 1 129 ? 5.815 -9.980 13.368 1.00 91.06 129 SER A N 1
ATOM 1094 C CA . SER A 1 129 ? 6.554 -11.219 13.577 1.00 91.06 129 SER A CA 1
ATOM 1095 C C . SER A 1 129 ? 7.746 -11.234 12.627 1.00 91.06 129 SER A C 1
ATOM 1097 O O . SER A 1 129 ? 7.786 -11.994 11.663 1.00 91.06 129 SER A O 1
ATOM 1099 N N . CYS A 1 130 ? 8.700 -10.338 12.891 1.00 87.19 130 CYS A N 1
ATOM 1100 C CA . CYS A 1 130 ? 9.902 -10.200 12.081 1.00 87.19 130 CYS A CA 1
ATOM 1101 C C . CYS A 1 130 ? 11.088 -10.893 12.746 1.00 87.19 130 CYS A C 1
ATOM 1103 O O . CYS A 1 130 ? 11.441 -10.585 13.888 1.00 87.19 130 CYS A O 1
ATOM 1105 N N . HIS A 1 131 ? 11.722 -11.842 12.055 1.00 71.19 131 HIS A N 1
ATOM 1106 C CA . HIS A 1 131 ? 12.883 -12.526 12.616 1.00 71.19 131 HIS A CA 1
ATOM 1107 C C . HIS A 1 131 ? 14.151 -11.697 12.408 1.00 71.19 131 HIS A C 1
ATOM 1109 O O . HIS A 1 131 ? 14.840 -11.853 11.410 1.00 71.19 131 HIS A O 1
ATOM 1115 N N . GLY A 1 132 ? 14.460 -10.835 13.380 1.00 56.16 132 GLY A N 1
ATOM 1116 C CA . GLY A 1 132 ? 15.820 -10.484 13.805 1.00 56.16 132 GLY A CA 1
ATOM 1117 C C . GLY A 1 132 ? 16.877 -10.126 12.752 1.00 56.16 132 GLY A C 1
ATOM 1118 O O . GLY A 1 132 ? 18.062 -10.214 13.086 1.00 56.16 132 GLY A O 1
ATOM 1119 N N . TYR A 1 133 ? 16.521 -9.712 11.530 1.00 47.59 133 TYR A N 1
ATOM 1120 C CA . TYR A 1 133 ? 17.500 -9.103 10.638 1.00 47.59 133 TYR A CA 1
ATOM 1121 C C . TYR A 1 133 ? 18.024 -7.852 11.348 1.00 47.59 133 TYR A C 1
ATOM 1123 O O . TYR A 1 133 ? 17.252 -7.046 11.872 1.00 47.59 133 TYR A O 1
ATOM 1131 N N . ARG A 1 134 ? 19.347 -7.794 11.519 1.00 44.66 134 ARG A N 1
ATOM 1132 C CA . ARG A 1 134 ? 20.036 -6.862 12.414 1.00 44.66 134 ARG A CA 1
ATOM 1133 C C . ARG A 1 134 ? 19.812 -5.416 11.972 1.00 44.66 134 ARG A C 1
ATOM 1135 O O . ARG A 1 134 ? 20.645 -4.864 11.275 1.00 44.66 134 ARG A O 1
ATOM 1142 N N . ASP A 1 135 ? 18.764 -4.792 12.486 1.00 45.31 135 ASP A N 1
ATOM 1143 C CA . ASP A 1 135 ? 18.755 -3.354 12.723 1.00 45.31 135 ASP A CA 1
ATOM 1144 C C . ASP A 1 135 ? 18.020 -3.053 14.032 1.00 45.31 135 ASP A C 1
ATOM 1146 O O . ASP A 1 135 ? 16.871 -2.617 14.096 1.00 45.31 135 ASP A O 1
ATOM 1150 N N . ARG A 1 136 ? 18.720 -3.329 15.139 1.00 42.34 136 ARG A N 1
ATOM 1151 C CA . ARG A 1 136 ? 18.284 -3.019 16.512 1.00 42.34 136 ARG A CA 1
ATOM 1152 C C . ARG A 1 136 ? 18.205 -1.510 16.803 1.00 42.34 136 ARG A C 1
ATOM 1154 O O . ARG A 1 136 ? 18.065 -1.146 17.964 1.00 42.34 136 ARG A O 1
ATOM 1161 N N . HIS A 1 137 ? 18.286 -0.637 15.800 1.00 40.97 137 HIS A N 1
ATOM 1162 C CA . HIS A 1 137 ? 18.297 0.811 16.011 1.00 40.97 137 HIS A CA 1
ATOM 1163 C C . HIS A 1 137 ? 17.039 1.561 15.564 1.00 40.97 137 HIS A C 1
ATOM 1165 O O . HIS A 1 137 ? 16.901 2.722 15.934 1.00 40.97 137 HIS A O 1
ATOM 1171 N N . LEU A 1 138 ? 16.086 0.929 14.867 1.00 45.44 138 LEU A N 1
ATOM 1172 C CA . LEU A 1 138 ? 14.879 1.632 14.393 1.00 45.44 138 LEU A CA 1
ATOM 1173 C C . LEU A 1 138 ? 13.574 1.160 15.046 1.00 45.44 138 LEU A C 1
ATOM 1175 O O . LEU A 1 138 ? 12.655 1.961 15.210 1.00 45.44 138 LEU A O 1
ATOM 1179 N N . ALA A 1 139 ? 13.510 -0.087 15.524 1.00 42.44 139 ALA A N 1
ATOM 1180 C CA . ALA A 1 139 ? 12.303 -0.614 16.168 1.00 42.44 139 ALA A CA 1
ATOM 1181 C C . ALA A 1 139 ? 11.964 0.072 17.510 1.00 42.44 139 ALA A C 1
ATOM 1183 O O . ALA A 1 139 ? 10.817 0.031 17.938 1.00 42.44 139 ALA A O 1
ATOM 1184 N N . SER A 1 140 ? 12.935 0.718 18.170 1.00 40.59 140 SER A N 1
ATOM 1185 C CA . SER A 1 140 ? 12.725 1.433 19.439 1.00 40.59 140 SER A CA 1
ATOM 1186 C C . SER A 1 140 ? 12.434 2.931 19.287 1.00 40.59 140 SER A C 1
ATOM 1188 O O . SER A 1 140 ? 12.143 3.580 20.287 1.00 40.59 140 SER A O 1
ATOM 1190 N N . TYR A 1 141 ? 12.530 3.493 18.075 1.00 42.69 141 TYR A N 1
ATOM 1191 C CA . TYR A 1 141 ? 12.364 4.937 17.837 1.00 42.69 141 TYR A CA 1
ATOM 1192 C C . TYR A 1 141 ? 11.279 5.290 16.811 1.00 42.69 141 TYR A C 1
ATOM 1194 O O . TYR A 1 141 ? 10.874 6.449 16.734 1.00 42.69 141 TYR A O 1
ATOM 1202 N N . ALA A 1 142 ? 10.768 4.320 16.053 1.00 42.53 142 ALA A N 1
ATOM 1203 C CA . ALA A 1 142 ? 9.715 4.548 15.072 1.00 42.53 142 ALA A CA 1
ATOM 1204 C C . ALA A 1 142 ? 8.344 4.136 15.627 1.00 42.53 142 ALA A C 1
ATOM 1206 O O . ALA A 1 142 ? 7.816 3.103 15.248 1.00 42.53 142 ALA A O 1
ATOM 1207 N N . TYR A 1 143 ? 7.770 4.992 16.477 1.00 44.00 143 TYR A N 1
ATOM 1208 C CA . TYR A 1 143 ? 6.353 5.068 16.885 1.00 44.00 143 TYR A CA 1
ATOM 1209 C C . TYR A 1 143 ? 6.011 4.646 18.334 1.00 44.00 143 TYR A C 1
ATOM 1211 O O . TYR A 1 143 ? 6.553 3.661 18.831 1.00 44.00 143 TYR A O 1
ATOM 1219 N N . PRO A 1 144 ? 5.112 5.412 19.000 1.00 44.06 144 PRO A N 1
ATOM 1220 C CA . PRO A 1 144 ? 4.622 5.157 20.361 1.00 44.06 144 PRO A CA 1
ATOM 1221 C C . PRO A 1 144 ? 3.804 3.869 20.482 1.00 44.06 144 PRO A C 1
ATOM 1223 O O . PRO A 1 144 ? 3.257 3.404 19.446 1.00 44.06 144 PRO A O 1
#

pLDDT: mean 79.9, std 16.83, range [40.59, 97.38]